Protein AF-A0A533NA35-F1 (afdb_monomer_lite)

Radius of gyration: 12.67 Å; chains: 1; bounding box: 36×27×32 Å

Structure (mmCIF, N/CA/C/O backbone):
data_AF-A0A533NA35-F1
#
_entry.id   AF-A0A533NA35-F1
#
loop_
_atom_site.group_PDB
_atom_site.id
_atom_site.type_symbol
_atom_site.label_atom_id
_atom_site.label_alt_id
_atom_site.label_comp_id
_atom_site.label_asym_id
_atom_site.label_entity_id
_atom_site.label_seq_id
_atom_site.pdbx_PDB_ins_code
_atom_site.Cartn_x
_atom_site.Cartn_y
_atom_site.Cartn_z
_atom_site.occupancy
_atom_site.B_iso_or_equiv
_atom_site.auth_seq_id
_atom_site.auth_comp_id
_atom_site.auth_asym_id
_atom_site.auth_atom_id
_atom_site.pdbx_PDB_model_num
ATOM 1 N N . CYS A 1 1 ? 2.653 -15.541 6.171 1.00 37.94 1 CYS A N 1
ATOM 2 C CA . CYS A 1 1 ? 3.394 -14.869 7.254 1.00 37.94 1 CYS A CA 1
ATOM 3 C C . CYS A 1 1 ? 2.888 -13.438 7.275 1.00 37.94 1 CYS A C 1
ATOM 5 O O . CYS A 1 1 ? 3.159 -12.716 6.323 1.00 37.94 1 CYS A O 1
ATOM 7 N N . ASP A 1 2 ? 2.058 -13.081 8.253 1.00 46.25 2 ASP A N 1
ATOM 8 C CA . ASP A 1 2 ? 1.468 -11.742 8.328 1.00 46.25 2 ASP A CA 1
ATOM 9 C C . ASP A 1 2 ? 2.489 -10.783 8.934 1.00 46.25 2 ASP A C 1
ATOM 11 O O . ASP A 1 2 ? 2.739 -10.779 10.140 1.00 46.25 2 ASP A O 1
ATOM 15 N N . VAL A 1 3 ? 3.134 -9.996 8.076 1.00 56.56 3 VAL A N 1
ATOM 16 C CA . VAL A 1 3 ? 4.097 -8.982 8.505 1.00 56.56 3 VAL A CA 1
ATOM 17 C C . VAL A 1 3 ? 3.304 -7.784 9.028 1.00 56.56 3 VAL A C 1
ATOM 19 O O . VAL A 1 3 ? 2.719 -7.031 8.255 1.00 56.56 3 VAL A O 1
ATOM 22 N N . THR A 1 4 ? 3.248 -7.627 10.353 1.00 59.16 4 THR A N 1
ATOM 23 C CA . THR A 1 4 ? 2.677 -6.435 10.997 1.00 59.16 4 THR A CA 1
ATOM 24 C C . THR A 1 4 ? 3.816 -5.476 11.303 1.00 59.16 4 THR A C 1
ATOM 26 O O . THR A 1 4 ? 4.634 -5.748 12.175 1.00 59.16 4 THR A O 1
ATOM 29 N N . VAL A 1 5 ? 3.880 -4.376 10.563 1.00 63.72 5 VAL A N 1
ATOM 30 C CA . VAL A 1 5 ? 4.870 -3.307 10.734 1.00 63.72 5 VAL A CA 1
ATOM 31 C C . VAL A 1 5 ? 4.151 -1.981 10.940 1.00 63.72 5 VAL A C 1
ATOM 33 O O . VAL A 1 5 ? 2.983 -1.840 10.559 1.00 63.72 5 VAL A O 1
ATOM 36 N N . GLU A 1 6 ? 4.836 -1.020 11.556 1.00 69.25 6 GLU A N 1
ATOM 37 C CA . GLU A 1 6 ? 4.318 0.339 11.680 1.00 69.25 6 GLU A CA 1
ATOM 38 C C . GLU A 1 6 ? 4.031 0.926 10.282 1.00 69.25 6 GLU A C 1
ATOM 40 O O . GLU A 1 6 ? 4.681 0.545 9.303 1.00 69.25 6 GLU A O 1
ATOM 45 N N . PRO A 1 7 ? 3.056 1.844 10.136 1.00 65.81 7 PRO A N 1
ATOM 46 C CA . PRO A 1 7 ? 2.608 2.322 8.824 1.00 65.81 7 PRO A CA 1
ATOM 47 C C . PRO A 1 7 ? 3.724 2.924 7.964 1.00 65.81 7 PRO A C 1
ATOM 49 O O . PRO A 1 7 ? 3.655 2.870 6.739 1.00 65.81 7 PRO A O 1
ATOM 52 N N . GLU A 1 8 ? 4.747 3.497 8.597 1.00 71.12 8 GLU A N 1
ATOM 53 C CA . GLU A 1 8 ? 5.902 4.075 7.910 1.00 71.12 8 GLU A CA 1
ATOM 54 C C . GLU A 1 8 ? 6.874 2.999 7.416 1.00 71.12 8 GLU A C 1
ATOM 56 O O . GLU A 1 8 ? 7.297 3.034 6.260 1.00 71.12 8 GLU A O 1
ATOM 61 N N . ASP A 1 9 ? 7.148 1.993 8.246 1.00 73.00 9 ASP A N 1
ATOM 62 C CA . ASP A 1 9 ? 7.982 0.846 7.883 1.00 73.00 9 ASP A CA 1
ATOM 63 C C . ASP A 1 9 ? 7.324 0.003 6.786 1.00 73.00 9 ASP A C 1
ATOM 65 O O . ASP A 1 9 ? 8.004 -0.521 5.903 1.00 73.00 9 ASP A O 1
ATOM 69 N N . ALA A 1 10 ? 5.990 -0.068 6.773 1.00 72.88 10 ALA A N 1
ATOM 70 C CA . ALA A 1 10 ? 5.221 -0.711 5.712 1.00 72.88 10 ALA A CA 1
ATOM 71 C C . ALA A 1 10 ? 5.515 -0.101 4.333 1.00 72.88 10 ALA A C 1
ATOM 73 O O . ALA A 1 10 ? 5.627 -0.821 3.342 1.00 72.88 10 ALA A O 1
ATOM 74 N N . ILE A 1 11 ? 5.685 1.222 4.276 1.00 73.00 11 ILE A N 1
ATOM 75 C CA . ILE A 1 11 ? 6.007 1.954 3.047 1.00 73.00 11 ILE A CA 1
ATOM 76 C C . ILE A 1 11 ? 7.470 1.714 2.638 1.00 73.00 11 ILE A C 1
ATOM 78 O O . ILE A 1 11 ? 7.764 1.576 1.453 1.00 73.00 11 ILE A O 1
ATOM 82 N N . ILE A 1 12 ? 8.391 1.589 3.596 1.00 75.56 12 ILE A N 1
ATOM 83 C CA . ILE A 1 12 ? 9.793 1.234 3.311 1.00 75.56 12 ILE A CA 1
ATOM 84 C C . ILE A 1 12 ? 9.888 -0.190 2.746 1.00 75.56 12 ILE A C 1
ATOM 86 O O . ILE A 1 12 ? 10.618 -0.440 1.787 1.00 75.56 12 ILE A O 1
ATOM 90 N N . VAL A 1 13 ? 9.129 -1.132 3.307 1.00 77.06 13 VAL A N 1
ATOM 91 C CA . VAL A 1 13 ? 9.034 -2.501 2.780 1.00 77.06 13 VAL A CA 1
ATOM 92 C C . VAL A 1 13 ? 8.418 -2.498 1.382 1.00 77.06 13 VAL A C 1
ATOM 94 O O . VAL A 1 13 ? 8.917 -3.203 0.505 1.00 77.06 13 VAL A O 1
ATOM 97 N N . LEU A 1 14 ? 7.399 -1.663 1.148 1.00 75.00 14 LEU A N 1
ATOM 98 C CA . LEU A 1 14 ? 6.813 -1.465 -0.175 1.00 75.00 14 LEU A CA 1
ATOM 99 C C . LEU A 1 14 ? 7.881 -1.050 -1.198 1.00 75.00 14 LEU A C 1
ATOM 101 O O . LEU A 1 14 ? 7.948 -1.639 -2.273 1.00 75.00 14 LEU A O 1
ATOM 105 N N . ALA A 1 15 ? 8.759 -0.106 -0.839 1.00 72.62 15 ALA A N 1
ATOM 106 C CA . ALA A 1 15 ? 9.852 0.342 -1.700 1.00 72.62 15 ALA A CA 1
ATOM 107 C C . ALA A 1 15 ? 10.807 -0.803 -2.093 1.00 72.62 15 ALA A C 1
ATOM 109 O O . ALA A 1 15 ? 11.272 -0.873 -3.228 1.00 72.62 15 ALA A O 1
ATOM 110 N N . ARG A 1 16 ? 11.057 -1.751 -1.181 1.00 78.75 16 ARG A N 1
ATOM 111 C CA . ARG A 1 16 ? 11.929 -2.912 -1.437 1.00 78.75 16 ARG A CA 1
ATOM 112 C C . ARG A 1 16 ? 11.315 -3.948 -2.374 1.00 78.75 16 ARG A C 1
ATOM 114 O O . ARG A 1 16 ? 12.059 -4.677 -3.021 1.00 78.75 16 ARG A O 1
ATOM 121 N N . VAL A 1 17 ? 9.987 -4.037 -2.442 1.00 74.06 17 VAL A N 1
ATOM 122 C CA . VAL A 1 17 ? 9.292 -4.981 -3.337 1.00 74.06 17 VAL A CA 1
ATOM 123 C C . VAL A 1 17 ? 8.949 -4.372 -4.699 1.00 74.06 17 VAL A C 1
ATOM 125 O O . VAL A 1 17 ? 8.498 -5.103 -5.579 1.00 74.06 17 VAL A O 1
ATOM 128 N N . LEU A 1 18 ? 9.208 -3.073 -4.913 1.00 70.94 18 LEU A N 1
ATOM 129 C CA . LEU A 1 18 ? 8.999 -2.406 -6.208 1.00 70.94 18 LEU A CA 1
ATOM 130 C C . LEU A 1 18 ? 9.684 -3.095 -7.384 1.00 70.94 18 LEU A C 1
ATOM 132 O O . LEU A 1 18 ? 9.011 -3.284 -8.396 1.00 70.94 18 LEU A O 1
ATOM 136 N N . PRO A 1 19 ? 10.950 -3.544 -7.278 1.00 75.50 19 PRO A N 1
ATOM 137 C CA . PRO A 1 19 ? 11.623 -4.198 -8.399 1.00 75.50 19 PRO A CA 1
ATOM 138 C C . PRO A 1 19 ? 10.958 -5.519 -8.819 1.00 75.50 19 PRO A C 1
ATOM 140 O O . PRO A 1 19 ? 11.2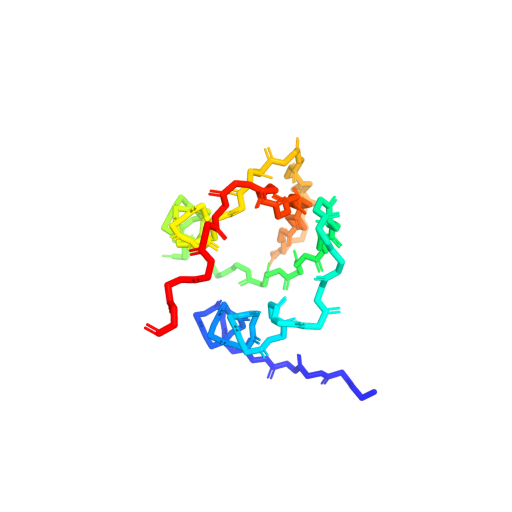10 -6.021 -9.910 1.00 75.50 19 PRO A O 1
ATOM 143 N N . LEU A 1 20 ? 10.112 -6.097 -7.958 1.00 75.94 20 LEU A N 1
ATOM 144 C CA . LEU A 1 20 ? 9.374 -7.332 -8.229 1.00 75.94 20 LEU A CA 1
ATOM 145 C C . LEU A 1 20 ? 8.009 -7.073 -8.884 1.00 75.94 20 LEU A C 1
ATOM 147 O O . LEU A 1 20 ? 7.363 -8.014 -9.354 1.00 75.94 20 LEU A O 1
ATOM 151 N N . LEU A 1 21 ? 7.540 -5.822 -8.907 1.00 74.75 21 LEU A N 1
ATOM 152 C CA . LEU A 1 21 ? 6.286 -5.466 -9.554 1.00 74.75 21 LEU A CA 1
ATOM 153 C C . LEU A 1 21 ? 6.476 -5.364 -11.068 1.00 74.75 21 LEU A C 1
ATOM 155 O O . LEU A 1 21 ? 7.366 -4.683 -11.568 1.00 74.75 21 LEU A O 1
ATOM 159 N N . LYS A 1 22 ? 5.567 -5.992 -11.820 1.00 77.88 22 LYS A N 1
ATOM 160 C CA . LYS A 1 22 ? 5.496 -5.783 -13.270 1.00 77.88 22 LYS A CA 1
ATOM 161 C C . LYS A 1 22 ? 5.182 -4.309 -13.573 1.00 77.88 22 LYS A C 1
ATOM 163 O O . LYS A 1 22 ? 4.456 -3.684 -12.791 1.00 77.88 22 LYS A O 1
ATOM 168 N N . PRO A 1 23 ? 5.632 -3.767 -14.718 1.00 77.19 23 PRO A N 1
ATOM 169 C CA . PRO A 1 23 ? 5.232 -2.437 -15.166 1.00 77.19 23 PRO A CA 1
ATOM 170 C C . PRO A 1 23 ? 3.706 -2.286 -15.155 1.00 77.19 23 PRO A C 1
ATOM 172 O O . PRO A 1 23 ? 2.985 -3.157 -15.644 1.00 77.19 23 PRO A O 1
ATOM 175 N N . GLY A 1 24 ? 3.202 -1.210 -14.545 1.00 79.00 24 GLY A N 1
ATOM 176 C CA . GLY A 1 24 ? 1.761 -0.980 -14.400 1.00 79.00 24 GLY A CA 1
ATOM 177 C C . GLY A 1 24 ? 1.070 -1.901 -13.391 1.00 79.00 24 GLY A C 1
ATOM 178 O O . GLY A 1 24 ? -0.162 -1.919 -13.327 1.00 79.00 24 GLY A O 1
ATOM 179 N N . GLY A 1 25 ? 1.837 -2.669 -12.614 1.00 84.00 25 GLY A N 1
ATOM 180 C CA . GLY A 1 25 ? 1.340 -3.532 -11.554 1.00 84.00 25 GLY A CA 1
ATOM 181 C C . GLY A 1 25 ? 0.616 -2.742 -10.466 1.00 84.00 25 GLY A C 1
ATOM 182 O O . GLY A 1 25 ? 0.874 -1.558 -10.240 1.00 84.00 25 GLY A O 1
ATOM 183 N N . ARG A 1 26 ? -0.325 -3.407 -9.797 1.00 86.25 26 ARG A N 1
ATOM 184 C CA . ARG A 1 26 ? -1.119 -2.820 -8.715 1.00 86.25 26 ARG A CA 1
ATOM 185 C C . ARG A 1 26 ? -0.702 -3.404 -7.378 1.00 86.25 26 ARG A C 1
ATOM 187 O O . ARG A 1 26 ? -0.401 -4.591 -7.286 1.00 86.25 26 ARG A O 1
ATOM 194 N N . ILE A 1 27 ? -0.755 -2.570 -6.354 1.00 86.06 27 ILE A N 1
ATOM 195 C CA . ILE A 1 27 ? -0.550 -2.946 -4.963 1.00 86.06 27 ILE A CA 1
ATOM 196 C C . ILE A 1 27 ? -1.826 -2.705 -4.166 1.00 86.06 27 ILE A C 1
ATOM 198 O O . ILE A 1 27 ? -2.601 -1.791 -4.457 1.00 86.06 27 ILE A O 1
ATOM 202 N N . LEU A 1 28 ? -2.013 -3.530 -3.142 1.00 87.19 28 LEU A N 1
ATOM 203 C CA . LEU A 1 28 ? -3.000 -3.331 -2.093 1.00 87.19 28 LEU A CA 1
ATOM 204 C C . LEU A 1 28 ? -2.240 -3.203 -0.777 1.00 87.19 28 LEU A C 1
ATOM 206 O O . LEU A 1 28 ? -1.669 -4.181 -0.302 1.00 87.19 28 LEU A O 1
ATOM 210 N N . GLN A 1 29 ? -2.251 -2.009 -0.195 1.00 84.00 29 GLN A N 1
ATOM 211 C CA . GLN A 1 29 ? -1.634 -1.754 1.098 1.00 84.00 29 GLN A CA 1
ATOM 212 C C . GLN A 1 29 ? -2.715 -1.586 2.161 1.00 84.00 29 GLN A C 1
ATOM 214 O O . GLN A 1 29 ? -3.579 -0.716 2.046 1.00 84.00 29 GLN A O 1
ATOM 219 N N . VAL A 1 30 ? -2.651 -2.400 3.213 1.00 83.62 30 VAL A N 1
ATOM 220 C CA . VAL A 1 30 ? -3.502 -2.249 4.397 1.00 83.62 30 VAL A CA 1
ATOM 221 C C . VAL A 1 30 ? -2.700 -1.513 5.461 1.00 83.62 30 VAL A C 1
ATOM 223 O O . VAL A 1 30 ? -1.646 -1.985 5.881 1.00 83.62 30 VAL A O 1
ATOM 226 N N . LEU A 1 31 ? -3.175 -0.342 5.880 1.00 80.94 31 LEU A N 1
ATOM 227 C CA . LEU A 1 31 ? -2.513 0.488 6.885 1.00 80.94 31 LEU A CA 1
ATOM 228 C C . LEU A 1 31 ? -3.436 0.652 8.088 1.00 80.94 31 LEU A C 1
ATOM 230 O O . LEU A 1 31 ? -4.566 1.127 7.953 1.00 80.94 31 LEU A O 1
ATOM 234 N N . LYS A 1 32 ? -2.951 0.281 9.275 1.00 77.06 32 LYS A N 1
ATOM 235 C CA . LYS A 1 32 ? -3.627 0.587 10.539 1.00 77.06 32 LYS A CA 1
ATOM 236 C C . LYS A 1 32 ? -3.418 2.058 10.860 1.00 77.06 32 LYS A C 1
ATOM 238 O O . LYS A 1 32 ? -2.295 2.549 10.860 1.00 77.06 32 LYS A O 1
ATOM 243 N N . ILE A 1 33 ? -4.503 2.761 11.140 1.00 74.88 33 ILE A N 1
ATOM 244 C CA . ILE A 1 33 ? -4.485 4.196 11.396 1.00 74.88 33 ILE A CA 1
ATOM 245 C C . ILE A 1 33 ? -4.820 4.418 12.858 1.00 74.88 33 ILE A C 1
ATOM 247 O O . ILE A 1 33 ? -5.905 4.066 13.328 1.00 74.88 33 ILE A O 1
ATOM 251 N N . SER A 1 34 ? -3.896 5.021 13.596 1.00 68.81 34 SER A N 1
ATOM 252 C CA . SER A 1 34 ? -4.205 5.515 14.934 1.00 68.81 34 SER A CA 1
ATOM 253 C C . SER A 1 34 ? -5.017 6.816 14.836 1.00 68.81 34 SER A C 1
ATOM 255 O O . SER A 1 34 ? -5.006 7.482 13.804 1.00 68.81 34 SER A O 1
ATOM 257 N N . LYS A 1 35 ? -5.712 7.229 15.906 1.00 66.69 35 LYS A N 1
ATOM 258 C CA . LYS A 1 35 ? -6.486 8.492 15.911 1.00 66.69 35 LYS A CA 1
ATOM 259 C C . LYS A 1 35 ? -5.656 9.734 15.526 1.00 66.69 35 LYS A C 1
ATOM 261 O O . LYS A 1 35 ? -6.254 10.717 15.109 1.00 66.69 35 LYS A O 1
ATOM 266 N N . ASN A 1 36 ? -4.328 9.671 15.649 1.00 66.38 36 ASN A N 1
ATOM 267 C CA . ASN A 1 36 ? -3.410 10.784 15.397 1.00 66.38 36 ASN A CA 1
ATOM 268 C C . ASN A 1 36 ? -2.580 10.624 14.112 1.00 66.38 36 ASN A C 1
ATOM 270 O O . ASN A 1 36 ? -1.729 11.463 13.837 1.00 66.38 36 ASN A O 1
ATOM 274 N N . THR A 1 37 ? -2.774 9.554 13.337 1.00 69.25 37 THR A N 1
ATOM 275 C CA . THR A 1 37 ? -2.008 9.352 12.102 1.00 69.25 37 THR A CA 1
ATOM 276 C C . THR A 1 37 ? -2.676 10.103 10.954 1.00 69.25 37 THR A C 1
ATOM 278 O O . THR A 1 37 ? -3.799 9.771 10.565 1.00 69.25 37 THR A O 1
ATOM 281 N N . ASP A 1 38 ? -1.982 11.093 10.391 1.00 74.94 38 ASP A N 1
ATOM 282 C CA . ASP A 1 38 ? -2.462 11.805 9.210 1.00 74.94 38 ASP A CA 1
ATOM 283 C C . ASP A 1 38 ? -2.357 10.903 7.972 1.00 74.94 38 ASP A C 1
ATOM 285 O O . ASP A 1 38 ? -1.278 10.555 7.485 1.00 74.94 38 ASP A O 1
ATOM 289 N N . GLN A 1 39 ? -3.517 10.507 7.461 1.00 76.56 39 GLN A N 1
ATOM 290 C CA . GLN A 1 39 ? -3.643 9.675 6.271 1.00 76.56 39 GLN A CA 1
ATOM 291 C C . GLN A 1 39 ? -3.027 10.329 5.037 1.00 76.56 39 GLN A C 1
ATOM 293 O O . GLN A 1 39 ? -2.507 9.620 4.177 1.00 76.56 39 GLN A O 1
ATOM 298 N N . ASN A 1 40 ? -3.069 11.660 4.947 1.00 81.62 40 ASN A N 1
ATOM 299 C CA . ASN A 1 40 ? -2.526 12.385 3.806 1.00 81.62 40 ASN A CA 1
ATOM 300 C C . ASN A 1 40 ? -1.009 12.227 3.739 1.00 81.62 40 ASN A C 1
ATOM 302 O O . ASN A 1 40 ? -0.464 12.065 2.655 1.00 81.62 40 ASN A O 1
ATOM 306 N N . VAL A 1 41 ? -0.329 12.173 4.888 1.00 82.94 41 VAL A N 1
ATOM 307 C CA . VAL A 1 41 ? 1.119 11.929 4.943 1.00 82.94 41 VAL A CA 1
ATOM 308 C C . VAL A 1 41 ? 1.458 10.550 4.374 1.00 82.94 41 VAL A C 1
ATOM 310 O O . VAL A 1 41 ? 2.383 10.424 3.573 1.00 82.94 41 VAL A O 1
ATOM 313 N N . LEU A 1 42 ? 0.684 9.519 4.727 1.00 80.69 42 LEU A N 1
ATOM 314 C CA . LEU A 1 42 ? 0.88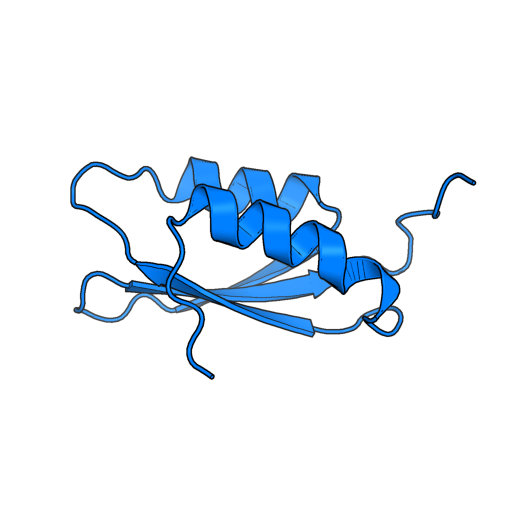0 8.159 4.210 1.00 80.69 42 LEU A CA 1
ATOM 315 C C . LEU A 1 42 ? 0.601 8.072 2.704 1.00 80.69 42 LEU A C 1
ATOM 317 O O . LEU A 1 42 ? 1.368 7.459 1.966 1.00 80.69 42 LEU A O 1
ATOM 321 N N . ILE A 1 43 ? -0.472 8.715 2.241 1.00 83.25 43 ILE A N 1
ATOM 322 C CA . ILE A 1 43 ? -0.842 8.761 0.822 1.00 83.25 43 ILE A CA 1
ATOM 323 C C . ILE A 1 43 ? 0.238 9.479 0.005 1.00 83.25 43 ILE A C 1
ATOM 325 O O . ILE A 1 43 ? 0.690 8.941 -1.005 1.00 83.25 43 ILE A O 1
ATOM 329 N N . ASN A 1 44 ? 0.707 10.634 0.479 1.00 86.38 44 ASN A N 1
ATOM 330 C CA . ASN A 1 44 ? 1.759 11.407 -0.177 1.00 86.38 44 ASN A CA 1
ATOM 331 C C . ASN A 1 44 ? 3.065 10.610 -0.275 1.00 86.38 44 ASN A C 1
ATOM 333 O O . ASN A 1 44 ? 3.717 10.636 -1.315 1.00 86.38 44 ASN A O 1
ATOM 337 N N . LYS A 1 45 ? 3.430 9.853 0.771 1.00 85.06 45 LYS A N 1
ATOM 338 C CA . LYS A 1 45 ? 4.600 8.958 0.743 1.00 85.06 45 LYS A CA 1
ATOM 339 C C . LYS A 1 45 ? 4.458 7.866 -0.327 1.00 85.06 45 LYS A C 1
ATOM 341 O O . LYS A 1 45 ? 5.415 7.606 -1.047 1.00 85.06 45 LYS A O 1
ATOM 346 N N . ILE A 1 46 ? 3.277 7.257 -0.478 1.00 84.25 46 IL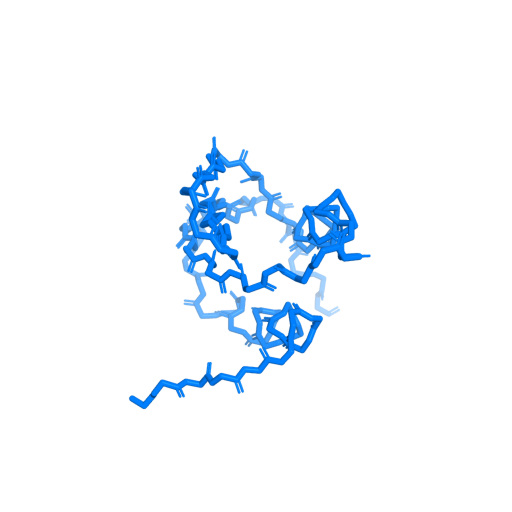E A N 1
ATOM 347 C CA . ILE A 1 46 ? 3.027 6.253 -1.531 1.00 84.25 46 ILE A CA 1
ATOM 348 C C . ILE A 1 46 ? 3.106 6.893 -2.924 1.00 84.25 46 ILE A C 1
ATOM 350 O O . ILE A 1 46 ? 3.707 6.318 -3.828 1.00 84.25 46 ILE A O 1
ATOM 354 N N . GLN A 1 47 ? 2.556 8.095 -3.101 1.00 85.19 47 GLN A N 1
ATOM 355 C CA . GLN A 1 47 ? 2.641 8.819 -4.373 1.00 85.19 47 GLN A CA 1
ATOM 356 C C . GLN A 1 47 ? 4.079 9.204 -4.736 1.00 85.19 47 GLN A C 1
ATOM 358 O O . GLN A 1 47 ? 4.477 9.061 -5.891 1.00 85.19 47 GLN A O 1
ATOM 363 N N . ALA A 1 48 ? 4.877 9.619 -3.749 1.00 86.62 48 ALA A N 1
ATOM 364 C CA . ALA A 1 48 ? 6.291 9.940 -3.931 1.00 86.62 48 ALA A CA 1
ATOM 365 C C . ALA A 1 48 ? 7.132 8.733 -4.386 1.00 86.62 48 ALA A C 1
ATOM 367 O O . ALA A 1 48 ? 8.155 8.920 -5.034 1.00 86.62 48 ALA A O 1
ATOM 368 N N . LEU A 1 49 ? 6.686 7.502 -4.108 1.00 82.50 49 LEU A N 1
ATOM 369 C CA . LEU A 1 49 ? 7.319 6.265 -4.583 1.00 82.50 49 LEU A CA 1
ATOM 370 C C . LEU A 1 49 ? 6.964 5.904 -6.039 1.00 82.50 49 LEU A C 1
ATOM 372 O O . LEU A 1 49 ? 7.268 4.801 -6.482 1.00 82.50 49 LEU A O 1
ATOM 376 N N . GLY A 1 50 ? 6.302 6.793 -6.785 1.00 84.62 50 GLY A N 1
ATOM 377 C CA . GLY A 1 50 ? 5.944 6.543 -8.183 1.00 84.62 50 GLY A CA 1
ATOM 378 C C . GLY A 1 50 ? 4.644 5.758 -8.355 1.00 84.62 50 GLY A C 1
ATOM 379 O O . GLY A 1 50 ? 4.413 5.160 -9.405 1.00 84.62 50 GLY A O 1
ATOM 380 N N . PHE A 1 51 ? 3.768 5.761 -7.349 1.00 86.38 51 PHE A N 1
ATOM 381 C CA . PHE A 1 51 ? 2.441 5.167 -7.471 1.00 86.38 51 PHE A CA 1
ATOM 382 C C . PHE A 1 51 ? 1.354 6.204 -7.715 1.00 86.38 51 PHE A C 1
ATOM 384 O O . PHE A 1 51 ? 1.247 7.213 -7.023 1.00 86.38 51 PHE A O 1
ATOM 391 N N . THR A 1 52 ? 0.438 5.877 -8.616 1.00 88.81 52 THR A N 1
ATOM 392 C CA . THR A 1 52 ? -0.846 6.565 -8.714 1.00 88.81 52 THR A CA 1
ATOM 393 C C . THR A 1 52 ? -1.872 5.859 -7.837 1.00 88.81 52 THR A C 1
ATOM 395 O O . THR A 1 52 ? -2.151 4.671 -8.020 1.00 88.81 52 THR A O 1
ATOM 398 N N . ILE A 1 53 ? -2.453 6.579 -6.875 1.00 89.44 53 ILE A N 1
ATOM 399 C CA . ILE A 1 53 ? -3.546 6.052 -6.052 1.00 89.44 53 ILE A CA 1
ATOM 400 C C . ILE A 1 53 ? -4.793 5.902 -6.921 1.00 89.44 53 ILE A C 1
ATOM 402 O O . ILE A 1 53 ? -5.256 6.869 -7.516 1.00 89.44 53 ILE A O 1
ATOM 406 N N . GLN A 1 54 ? -5.345 4.693 -6.965 1.00 90.62 54 GLN A N 1
ATOM 407 C CA . GLN A 1 54 ? -6.558 4.383 -7.721 1.00 90.62 54 GLN A CA 1
ATOM 408 C C . GLN A 1 54 ? -7.785 4.449 -6.814 1.00 90.62 54 GLN A C 1
ATOM 410 O O . GLN A 1 54 ? -8.781 5.091 -7.136 1.00 90.62 54 GLN A O 1
ATOM 415 N N . HIS A 1 55 ? -7.701 3.810 -5.643 1.00 87.88 55 HIS A N 1
ATOM 416 C CA . HIS A 1 55 ? -8.800 3.771 -4.687 1.00 87.88 55 HIS A CA 1
ATOM 417 C C . HIS 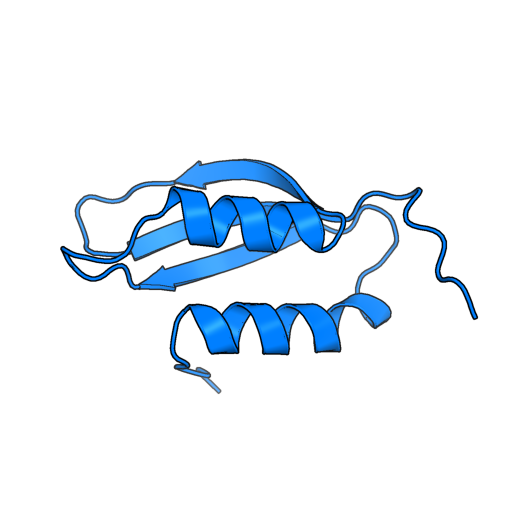A 1 55 ? -8.300 3.780 -3.249 1.00 87.88 55 HIS A C 1
ATOM 419 O O . HIS A 1 55 ? -7.274 3.186 -2.917 1.00 87.88 55 HIS A O 1
ATOM 425 N N . ILE A 1 56 ? -9.086 4.408 -2.378 1.00 87.50 56 ILE A N 1
ATOM 426 C CA . ILE A 1 56 ? -8.901 4.362 -0.931 1.00 87.50 56 ILE A CA 1
ATOM 427 C C . ILE A 1 56 ? -10.204 3.858 -0.329 1.00 87.50 56 ILE A C 1
ATOM 429 O O . ILE A 1 56 ? -11.238 4.518 -0.430 1.00 87.50 56 ILE A O 1
ATOM 433 N N . ILE A 1 57 ? -10.154 2.700 0.320 1.00 87.94 57 ILE A N 1
ATOM 434 C CA . ILE A 1 57 ? -11.296 2.133 1.032 1.00 87.94 57 ILE A CA 1
ATOM 435 C C . ILE A 1 57 ? -11.109 2.428 2.517 1.00 87.94 57 ILE A C 1
ATOM 437 O O . ILE A 1 57 ? -10.082 2.097 3.115 1.00 87.94 57 ILE A O 1
ATOM 441 N N . ARG A 1 58 ? -12.120 3.073 3.102 1.00 82.88 58 ARG A N 1
ATOM 442 C CA . ARG A 1 58 ? -12.153 3.516 4.501 1.00 82.88 58 ARG A CA 1
ATOM 443 C C . ARG A 1 58 ? -13.230 2.735 5.257 1.00 82.88 58 ARG A C 1
ATOM 445 O O . ARG A 1 58 ? -14.360 3.213 5.368 1.00 82.88 58 ARG A O 1
ATOM 452 N N . PRO A 1 59 ? -12.947 1.513 5.729 1.00 75.69 59 PRO A N 1
ATOM 453 C CA . PRO A 1 59 ? -13.884 0.814 6.595 1.00 75.69 59 PRO A CA 1
ATOM 454 C C . PRO A 1 59 ? -14.085 1.563 7.918 1.00 75.69 59 PRO A C 1
ATOM 456 O O . PRO A 1 59 ? -13.269 2.378 8.331 1.00 75.69 59 PRO A O 1
ATOM 459 N N . LYS A 1 60 ? -15.173 1.243 8.630 1.00 67.00 60 LYS A N 1
ATOM 460 C CA . LYS A 1 60 ? -15.468 1.809 9.963 1.00 67.00 60 LYS A CA 1
ATOM 461 C C . LYS A 1 60 ? -14.415 1.454 11.028 1.00 67.00 60 LYS A C 1
ATOM 463 O O . LYS A 1 60 ? -14.406 2.046 12.104 1.00 67.00 60 LYS A O 1
ATOM 468 N N . LYS A 1 61 ? -13.567 0.454 10.761 1.00 67.38 61 LYS A N 1
ATOM 469 C CA . LYS A 1 61 ? -12.452 0.044 11.626 1.00 67.38 61 LYS A CA 1
ATOM 470 C C . LYS A 1 61 ? -11.239 0.951 11.381 1.00 67.38 61 LYS A C 1
ATOM 472 O O . LYS A 1 61 ? -11.172 1.632 10.369 1.00 67.38 61 LYS A O 1
ATOM 477 N N . ARG A 1 62 ? -10.291 0.977 12.322 1.00 75.50 62 ARG A N 1
ATOM 478 C CA . ARG A 1 62 ? -9.081 1.829 12.326 1.00 75.50 62 ARG A CA 1
ATOM 479 C C . ARG A 1 62 ? -8.042 1.423 11.264 1.00 75.50 62 ARG A C 1
ATOM 481 O O . ARG A 1 62 ? -6.863 1.273 11.563 1.00 75.50 62 ARG A O 1
ATOM 488 N N . GLU A 1 63 ? -8.483 1.192 10.039 1.00 81.81 63 GLU A N 1
ATOM 489 C CA . GLU A 1 63 ? -7.685 0.681 8.930 1.00 81.81 63 GLU A CA 1
ATOM 490 C C . GLU A 1 63 ? -8.081 1.404 7.644 1.00 81.81 63 GLU A C 1
ATOM 492 O O . GLU A 1 63 ? -9.251 1.732 7.448 1.00 81.81 63 GLU A O 1
ATOM 497 N N . ILE A 1 64 ? -7.117 1.620 6.755 1.00 85.06 64 ILE A N 1
ATOM 498 C CA . ILE A 1 64 ? -7.367 1.963 5.355 1.00 85.06 64 ILE A CA 1
ATOM 499 C C . ILE A 1 64 ? -6.761 0.923 4.444 1.00 85.06 64 ILE A C 1
ATOM 501 O O . ILE A 1 64 ? -5.726 0.330 4.739 1.00 85.06 64 ILE A O 1
ATOM 505 N N . TYR A 1 65 ? -7.409 0.772 3.303 1.00 87.12 65 TYR A N 1
ATOM 506 C CA . TYR A 1 65 ? -6.952 -0.067 2.219 1.00 87.12 65 TYR A CA 1
ATOM 507 C C . TYR A 1 65 ? -6.670 0.873 1.059 1.00 87.12 65 TYR A C 1
ATOM 509 O O . TYR A 1 65 ? -7.569 1.561 0.571 1.00 87.12 65 TYR A O 1
ATOM 517 N N . VAL A 1 66 ? -5.410 0.941 0.661 1.00 88.25 66 VAL A N 1
ATOM 518 C CA . VAL A 1 66 ? -4.943 1.799 -0.420 1.00 88.25 66 VAL A CA 1
ATOM 519 C C . VAL A 1 66 ? -4.627 0.905 -1.607 1.00 88.25 66 VAL A C 1
ATOM 521 O O . VAL A 1 66 ? -3.745 0.052 -1.531 1.00 88.25 66 VAL A O 1
ATOM 524 N N . ILE A 1 67 ? -5.370 1.091 -2.694 1.00 89.00 67 ILE A N 1
ATO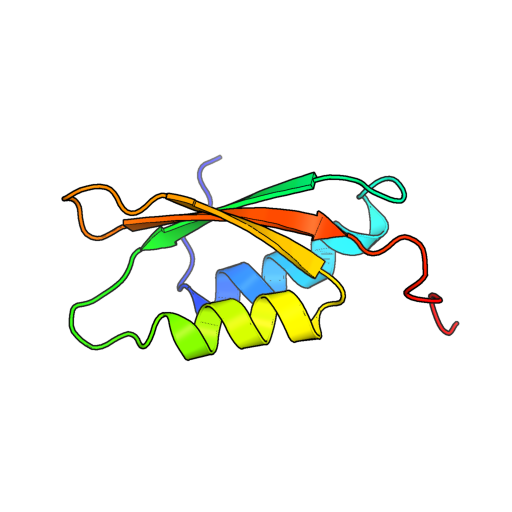M 525 C CA . ILE A 1 67 ? -5.096 0.457 -3.981 1.00 89.00 67 ILE A CA 1
ATOM 526 C C . ILE A 1 67 ? -4.346 1.476 -4.824 1.00 89.00 67 ILE A C 1
ATOM 528 O O . ILE A 1 67 ? -4.881 2.545 -5.133 1.00 89.00 67 ILE A O 1
ATOM 532 N N . ALA A 1 68 ? -3.122 1.140 -5.207 1.00 89.50 68 ALA A N 1
ATOM 533 C CA . ALA A 1 68 ? -2.279 2.013 -6.008 1.00 89.50 68 ALA A CA 1
ATOM 534 C C . ALA A 1 68 ? -1.663 1.252 -7.183 1.00 89.50 68 ALA A C 1
ATOM 536 O O . ALA A 1 68 ? -1.494 0.035 -7.132 1.00 89.50 68 ALA A O 1
ATOM 537 N N . GLN A 1 69 ? -1.361 1.965 -8.259 1.00 88.50 69 GLN A N 1
ATOM 538 C CA . GLN A 1 69 ? -0.762 1.417 -9.469 1.00 88.50 69 GLN A CA 1
ATOM 539 C C . GLN A 1 69 ? 0.614 2.033 -9.685 1.00 88.50 69 GLN A C 1
ATOM 541 O O . GLN A 1 69 ? 0.751 3.251 -9.606 1.00 88.50 69 GLN A O 1
ATOM 546 N N . HIS A 1 70 ? 1.619 1.198 -9.936 1.00 85.75 70 HIS A N 1
ATOM 547 C CA . HIS A 1 70 ? 2.969 1.660 -10.235 1.00 85.75 70 HIS A CA 1
ATOM 548 C C . HIS A 1 70 ? 2.983 2.370 -11.590 1.00 85.75 70 HIS A C 1
ATOM 550 O O . HIS A 1 70 ? 2.481 1.828 -12.583 1.00 85.75 70 HIS A O 1
ATOM 556 N N . ASN A 1 71 ? 3.548 3.572 -11.638 1.00 82.12 71 ASN A N 1
ATOM 557 C CA . ASN A 1 71 ? 3.641 4.342 -12.865 1.00 82.12 71 ASN A CA 1
ATOM 558 C C . ASN A 1 71 ? 4.650 3.678 -13.806 1.00 82.12 71 ASN A C 1
ATOM 560 O O . ASN A 1 71 ? 5.792 3.414 -13.452 1.00 82.12 71 ASN A O 1
ATOM 564 N N . ILE A 1 72 ? 4.214 3.407 -15.035 1.00 66.69 72 I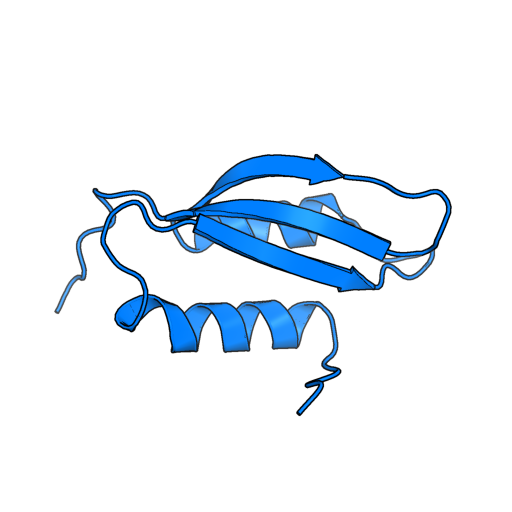LE A N 1
ATOM 565 C CA . ILE A 1 72 ? 5.018 2.720 -16.060 1.00 66.69 72 ILE A CA 1
ATOM 566 C C . ILE A 1 72 ? 6.234 3.568 -16.498 1.00 66.69 72 ILE A C 1
ATOM 568 O O . ILE A 1 72 ? 7.187 3.021 -17.035 1.00 66.69 72 ILE A O 1
ATOM 572 N N . ASN A 1 73 ? 6.224 4.875 -16.202 1.00 58.56 73 ASN A N 1
ATOM 573 C CA . ASN A 1 73 ? 7.246 5.851 -16.600 1.00 58.56 73 ASN A CA 1
ATOM 574 C C . ASN A 1 73 ? 8.196 6.296 -15.476 1.00 58.56 73 ASN A C 1
ATOM 576 O O . ASN A 1 73 ? 8.932 7.262 -15.657 1.00 58.56 73 ASN A O 1
ATOM 580 N N . SER A 1 74 ? 8.188 5.644 -14.314 1.00 53.00 74 SER A N 1
ATOM 581 C CA . SER A 1 74 ? 9.246 5.868 -13.328 1.00 53.00 74 SER A CA 1
ATOM 582 C C . SER A 1 74 ? 10.493 5.135 -13.813 1.00 53.00 74 SER A C 1
ATOM 584 O O . SER A 1 74 ? 10.680 3.959 -13.512 1.00 53.00 74 SER A O 1
ATOM 586 N N . GLU A 1 75 ? 11.280 5.812 -14.654 1.00 46.34 75 GLU A N 1
ATOM 587 C CA . GLU A 1 75 ? 12.600 5.359 -15.079 1.00 46.34 75 GLU A CA 1
ATOM 588 C C . GLU A 1 75 ? 13.382 4.915 -13.841 1.00 46.34 75 GLU A C 1
ATOM 590 O O . GLU A 1 75 ? 13.600 5.683 -12.901 1.00 46.34 75 GLU A O 1
ATOM 595 N N . VAL A 1 76 ? 13.756 3.637 -13.832 1.00 48.59 76 VAL A N 1
ATOM 596 C CA . VAL A 1 76 ? 14.799 3.130 -12.953 1.00 48.59 76 VAL A CA 1
ATOM 597 C C . VAL A 1 76 ? 16.066 3.829 -13.425 1.00 48.59 76 VAL A C 1
ATOM 599 O O . VAL A 1 76 ? 16.639 3.447 -14.440 1.00 48.59 76 VAL A O 1
ATOM 602 N N . VAL A 1 77 ? 16.434 4.919 -12.757 1.00 42.00 77 VAL A N 1
ATOM 603 C CA . VAL A 1 77 ? 17.772 5.485 -12.905 1.00 42.00 77 VAL A CA 1
ATOM 604 C C . VAL A 1 77 ? 18.716 4.456 -12.284 1.00 42.00 77 VAL A C 1
ATOM 606 O O . VAL A 1 77 ? 18.628 4.202 -11.081 1.00 42.00 77 VAL A O 1
ATOM 609 N N . GLU A 1 78 ? 19.502 3.798 -13.143 1.00 36.00 78 GLU A N 1
ATOM 610 C CA . GLU A 1 78 ? 20.641 2.940 -12.776 1.00 36.00 78 GLU A CA 1
ATOM 611 C C . GLU A 1 78 ? 21.631 3.648 -11.841 1.00 36.00 78 GLU A C 1
ATOM 613 O O . GLU A 1 78 ? 21.859 4.870 -12.013 1.00 36.00 78 GLU A O 1
#

Secondary structure (DSSP, 8-state):
------HHHHHHHHHHHGGGSPTT-EEEEEEE--TT--HHHHHHHHHHTTEEEEEEE--SSSEEEEEEEE-TT-----

pLDDT: mean 75.36, std 12.69, range [36.0, 90.62]

Sequence (78 aa):
CDVTVEPEDAIIVLARVLPLLKPGGRILQVLKISKNTDQNVLINKIQALGFTIQHIIRPKKREIYVIAQHNINSEVVE

Foldseek 3Di:
DDDDDALVVQLVVVLVCVVVADQFRKDKDKHQADPPDDVVVSVVSNVVSQWDWDDWDDDPHRIIITIITHHNPPDPPD